Protein AF-A0A0F9E4B7-F1 (afdb_monomer)

Solvent-accessible surface area (backbone atoms only — not comparable to full-atom values): 5290 Å² total; per-residue (Å²): 119,71,64,61,57,53,54,51,52,32,53,52,35,34,54,53,13,50,48,38,40,52,52,37,52,53,50,54,52,46,49,62,70,76,55,56,70,59,47,82,36,95,87,52,95,56,63,45,79,59,56,73,66,62,43,50,53,52,44,39,76,74,50,39,58,61,45,50,53,39,40,51,51,13,51,49,34,34,51,53,24,52,51,53,53,54,54,56,53,55,62,62,61,78,77,112

Secondary structure (DSSP, 8-state):
-HHHHHHHHHHHHHHHHHHHHHHHHHHHHHHHHH---EEEPTTSSSEEEPPHHHHHHHHIIIIIHHHHHHHHHHHHHHHHHHHHHHHHHHHHHS--

Sequence (96 aa):
MIFFRKKVKGVILVIIGFYFLFVNTILSILFNRVFAPCIPNPYGPDCISLDPINYIQIWLAQYGWYTILIALGGLALIIYSTRHFLITKVDDFEIN

Mean predicted aligned error: 10.76 Å

Structure (mmCIF, N/CA/C/O backbone):
data_AF-A0A0F9E4B7-F1
#
_entry.id   AF-A0A0F9E4B7-F1
#
loop_
_atom_site.group_PDB
_atom_site.id
_atom_site.type_symbol
_atom_site.label_atom_id
_atom_site.label_alt_id
_atom_site.label_comp_id
_atom_site.label_asym_id
_atom_site.label_entity_id
_atom_site.label_seq_id
_atom_site.pdbx_PDB_ins_code
_atom_site.Cartn_x
_atom_site.Cartn_y
_atom_site.Cartn_z
_atom_site.occupancy
_atom_site.B_iso_or_equiv
_atom_site.auth_seq_id
_atom_site.auth_comp_id
_atom_site.auth_asym_id
_atom_site.auth_atom_id
_atom_site.pdbx_PDB_model_num
ATOM 1 N N . MET A 1 1 ? -28.219 -1.795 23.775 1.00 45.72 1 MET A N 1
ATOM 2 C CA . MET A 1 1 ? -28.193 -1.932 22.292 1.00 45.72 1 MET A CA 1
ATOM 3 C C . MET A 1 1 ? -27.205 -0.980 21.589 1.00 45.72 1 MET A C 1
ATOM 5 O O . MET A 1 1 ? -26.603 -1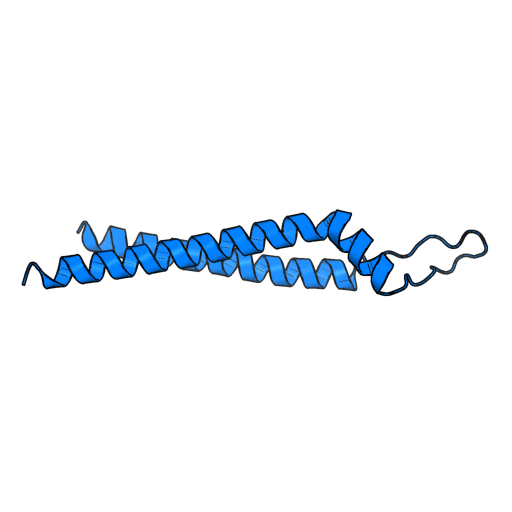.372 20.596 1.00 45.72 1 MET A O 1
ATOM 9 N N . ILE A 1 2 ? -26.987 0.247 22.092 1.00 51.62 2 ILE A N 1
ATOM 10 C CA . ILE A 1 2 ? -26.096 1.261 21.478 1.00 51.62 2 ILE A CA 1
ATOM 11 C C . ILE A 1 2 ? -24.610 0.840 21.488 1.00 51.62 2 ILE A C 1
ATOM 13 O O . ILE A 1 2 ? -23.891 1.080 20.519 1.00 51.62 2 ILE A O 1
ATOM 17 N N . PHE A 1 3 ? -24.166 0.145 22.537 1.00 49.88 3 PHE A N 1
ATOM 18 C CA . PHE A 1 3 ? -22.772 -0.284 22.709 1.00 49.88 3 PHE A CA 1
ATOM 19 C C . PHE A 1 3 ? -22.302 -1.311 21.667 1.00 49.88 3 PHE A C 1
ATOM 21 O O . PHE A 1 3 ? -21.218 -1.193 21.095 1.00 49.88 3 PHE A O 1
ATOM 28 N N . PHE A 1 4 ? -23.167 -2.275 21.342 1.00 55.12 4 PHE A N 1
ATOM 29 C CA . PHE A 1 4 ? -22.902 -3.277 20.307 1.00 55.12 4 PHE A CA 1
ATOM 30 C C . PHE A 1 4 ? -22.709 -2.624 18.932 1.00 55.12 4 PHE A C 1
ATOM 32 O O . PHE A 1 4 ? -21.792 -2.981 18.197 1.00 55.12 4 PHE A O 1
ATOM 39 N N . ARG A 1 5 ? -23.503 -1.590 18.612 1.00 60.72 5 ARG A N 1
ATOM 40 C CA . ARG A 1 5 ? -23.358 -0.830 17.360 1.00 60.72 5 ARG A CA 1
ATOM 41 C C . ARG A 1 5 ? -22.023 -0.083 17.272 1.00 60.72 5 ARG A C 1
ATOM 43 O O . ARG A 1 5 ? -21.480 0.021 16.177 1.00 60.72 5 ARG A O 1
ATOM 50 N N . LYS A 1 6 ? -21.482 0.423 18.388 1.00 62.28 6 LYS A N 1
ATOM 51 C CA . LYS A 1 6 ? -20.171 1.102 18.421 1.00 62.28 6 LYS A CA 1
ATOM 52 C C . LYS A 1 6 ? -19.009 0.120 18.213 1.00 62.28 6 LYS A C 1
ATOM 54 O O . LYS A 1 6 ? -18.147 0.392 17.381 1.00 62.28 6 LYS A O 1
ATOM 59 N N . LYS A 1 7 ? -19.032 -1.048 18.872 1.00 65.94 7 LYS A N 1
ATOM 60 C CA . LYS A 1 7 ? -18.026 -2.111 18.662 1.00 65.94 7 LYS A CA 1
ATOM 61 C C . LYS A 1 7 ? -18.025 -2.624 17.218 1.00 65.94 7 LYS A C 1
ATOM 63 O O . LYS A 1 7 ? -16.965 -2.722 16.613 1.00 65.94 7 LYS A O 1
ATOM 68 N N . VAL A 1 8 ? -19.199 -2.873 16.633 1.00 75.50 8 VAL A N 1
ATOM 69 C CA . VAL A 1 8 ? -19.318 -3.345 15.239 1.00 75.50 8 VAL A CA 1
ATOM 70 C C . VAL A 1 8 ? -18.744 -2.330 14.241 1.00 75.50 8 VAL A C 1
ATOM 72 O O . VAL A 1 8 ? -18.014 -2.719 13.334 1.00 75.50 8 VAL A O 1
ATOM 75 N N . LYS A 1 9 ? -18.989 -1.026 14.435 1.00 75.00 9 LYS A N 1
ATOM 76 C CA . LYS A 1 9 ? -18.415 0.034 13.583 1.00 75.00 9 LYS A CA 1
ATOM 77 C C . LYS A 1 9 ? -16.886 0.062 13.627 1.00 75.00 9 LYS A C 1
ATOM 79 O O . LYS A 1 9 ? -16.256 0.185 12.581 1.00 75.00 9 LYS A O 1
ATOM 84 N N . GLY A 1 10 ? -16.297 -0.094 14.814 1.00 76.75 10 GLY A N 1
ATOM 85 C CA . GLY A 1 10 ? -14.846 -0.190 14.965 1.00 76.75 10 GLY A CA 1
ATOM 86 C C . GLY A 1 10 ? -14.269 -1.395 14.219 1.00 76.75 10 GLY A C 1
ATOM 87 O O . GLY A 1 10 ? -13.320 -1.241 13.451 1.00 76.75 10 GLY A O 1
ATOM 88 N N . VAL A 1 11 ? -14.870 -2.582 14.370 1.00 81.38 11 VAL A N 1
ATOM 89 C CA . VAL A 1 11 ? -14.408 -3.796 13.667 1.00 81.38 11 VAL A CA 1
ATOM 90 C C . VAL A 1 11 ? -14.460 -3.603 12.150 1.00 81.38 11 VAL A C 1
ATOM 92 O O . VAL A 1 11 ? -13.490 -3.912 11.463 1.00 81.38 11 VAL A O 1
ATOM 95 N N . ILE A 1 12 ? -15.549 -3.032 11.627 1.00 85.00 12 ILE A N 1
ATOM 96 C CA . ILE A 1 12 ? -15.698 -2.758 10.190 1.00 85.00 12 ILE A CA 1
ATOM 97 C C . ILE A 1 12 ? -14.583 -1.829 9.686 1.00 85.00 12 ILE A C 1
ATOM 99 O O . ILE A 1 12 ? -13.993 -2.100 8.644 1.00 85.00 12 ILE A O 1
ATOM 103 N N . LEU A 1 13 ? -14.239 -0.778 10.436 1.00 85.44 13 LEU A N 1
ATOM 104 C CA . LEU A 1 13 ? -13.151 0.140 10.073 1.00 85.44 13 LEU A CA 1
ATOM 105 C C . LEU A 1 13 ? -11.780 -0.551 10.038 1.00 85.44 13 LEU A C 1
ATOM 107 O O . LEU A 1 13 ? -10.982 -0.255 9.150 1.00 85.44 13 LEU A O 1
ATOM 111 N N . VAL A 1 14 ? -11.515 -1.495 10.952 1.00 85.88 14 VAL A N 1
ATOM 112 C CA . VAL A 1 14 ? -10.276 -2.296 10.920 1.00 85.88 14 VAL A CA 1
ATOM 113 C C . VAL A 1 14 ? -10.238 -3.181 9.680 1.00 85.88 14 VAL A C 1
ATOM 115 O O . VAL A 1 14 ? -9.218 -3.213 9.000 1.00 85.88 14 VAL A O 1
ATOM 118 N N . ILE A 1 15 ? -11.341 -3.862 9.358 1.00 89.19 15 ILE A N 1
ATOM 119 C CA . ILE A 1 15 ? -11.425 -4.736 8.179 1.00 89.19 15 ILE A CA 1
ATOM 120 C C . ILE A 1 15 ? -11.193 -3.930 6.896 1.00 89.19 15 ILE A C 1
ATOM 122 O O . ILE A 1 15 ? -10.406 -4.347 6.050 1.00 89.19 15 ILE A O 1
ATOM 126 N N . ILE A 1 16 ? -11.817 -2.754 6.771 1.00 90.06 16 ILE A N 1
ATOM 127 C CA . ILE A 1 16 ? -11.626 -1.864 5.616 1.00 90.06 16 ILE A CA 1
ATOM 128 C C . ILE A 1 16 ? -10.171 -1.385 5.533 1.00 90.06 16 ILE A C 1
ATOM 130 O O . ILE A 1 16 ? -9.572 -1.430 4.460 1.00 90.06 16 ILE A O 1
ATOM 134 N N . GLY A 1 17 ? -9.580 -0.962 6.654 1.00 87.12 17 GLY A N 1
ATOM 135 C CA . GLY A 1 17 ? -8.184 -0.528 6.686 1.00 87.12 17 GLY A CA 1
ATOM 136 C C . GLY A 1 17 ? -7.215 -1.645 6.292 1.00 87.12 17 GLY A C 1
ATOM 137 O O . GLY A 1 17 ? -6.320 -1.428 5.478 1.00 87.12 17 GLY A O 1
ATOM 138 N N . PHE A 1 18 ? -7.436 -2.862 6.793 1.00 90.12 18 PHE A N 1
ATOM 139 C CA . PHE A 1 18 ? -6.629 -4.029 6.440 1.00 90.12 18 PHE A CA 1
ATOM 140 C C . PHE A 1 18 ? -6.788 -4.408 4.965 1.00 90.12 18 PHE A C 1
ATOM 142 O O . PHE A 1 18 ? -5.803 -4.711 4.297 1.00 90.12 18 PHE A O 1
ATOM 149 N N . TYR A 1 19 ? -8.010 -4.330 4.435 1.00 91.19 19 TYR A N 1
ATOM 150 C CA . TYR A 1 19 ? -8.278 -4.556 3.019 1.00 91.19 19 TYR A CA 1
ATOM 151 C C . TYR A 1 19 ? -7.531 -3.551 2.137 1.00 91.19 19 TYR A C 1
ATOM 153 O O . TYR A 1 19 ? -6.898 -3.952 1.162 1.00 91.19 19 TYR A O 1
ATOM 161 N N . PHE A 1 20 ? -7.520 -2.265 2.504 1.00 88.25 20 PHE A N 1
ATOM 162 C CA . PHE A 1 20 ? -6.734 -1.264 1.782 1.00 88.25 20 PHE A CA 1
ATOM 163 C C . PHE A 1 20 ? -5.241 -1.572 1.792 1.00 88.25 20 PHE A C 1
ATOM 165 O O . PHE A 1 20 ? -4.610 -1.500 0.742 1.00 88.25 20 PHE A O 1
ATOM 172 N N . LEU A 1 21 ? -4.680 -1.961 2.939 1.00 90.69 21 LEU A N 1
ATOM 173 C CA . LEU A 1 21 ? -3.268 -2.341 3.022 1.00 90.69 21 LEU A CA 1
ATOM 174 C C . LEU A 1 21 ? -2.962 -3.576 2.168 1.00 90.69 21 LEU A C 1
ATOM 176 O O . LEU A 1 21 ? -1.98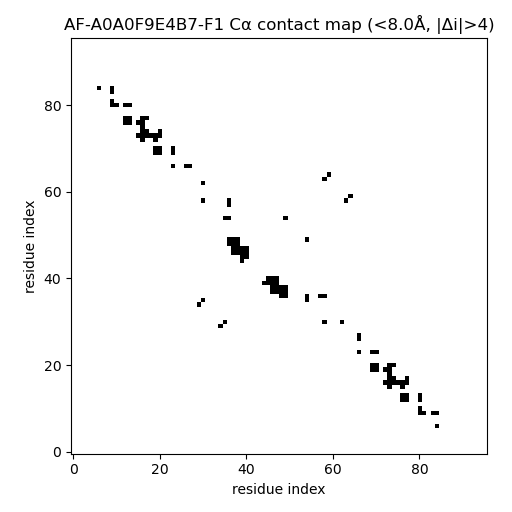1 -3.582 1.431 1.00 90.69 21 LEU A O 1
ATOM 180 N N . PHE A 1 22 ? -3.827 -4.586 2.210 1.00 91.31 22 PHE A N 1
ATOM 181 C CA . PHE A 1 22 ? -3.664 -5.810 1.436 1.00 91.31 22 PHE A CA 1
ATOM 182 C C . PHE A 1 22 ? -3.714 -5.553 -0.077 1.00 91.31 22 PHE A C 1
ATOM 184 O O . PHE A 1 22 ? -2.817 -5.967 -0.813 1.00 91.31 22 PHE A O 1
ATOM 191 N N . VAL A 1 23 ? -4.719 -4.806 -0.543 1.00 90.06 23 VAL A N 1
ATOM 192 C CA . VAL A 1 23 ? -4.833 -4.403 -1.953 1.00 90.06 23 VAL A CA 1
ATOM 193 C C . VAL A 1 23 ? -3.637 -3.548 -2.369 1.00 90.06 23 VAL A C 1
ATOM 195 O O . VAL A 1 23 ? -3.106 -3.737 -3.461 1.00 90.06 23 VAL A O 1
ATOM 198 N N . ASN A 1 24 ? -3.158 -2.662 -1.494 1.00 90.25 24 ASN A N 1
ATOM 199 C CA . ASN A 1 24 ? -1.976 -1.849 -1.758 1.00 90.25 24 ASN A CA 1
ATOM 200 C C . ASN A 1 24 ? -0.712 -2.696 -1.972 1.00 90.25 24 ASN A C 1
ATOM 202 O O . ASN A 1 24 ? 0.078 -2.421 -2.878 1.00 90.25 24 ASN A O 1
ATOM 206 N N . THR A 1 25 ? -0.532 -3.754 -1.178 1.00 86.69 25 THR A N 1
ATOM 207 C CA . THR A 1 25 ? 0.573 -4.706 -1.348 1.00 86.69 25 THR A CA 1
ATOM 208 C C . THR A 1 25 ? 0.470 -5.445 -2.680 1.00 86.69 25 THR A C 1
ATOM 210 O O . THR A 1 25 ? 1.462 -5.524 -3.404 1.00 86.69 25 THR A O 1
ATOM 213 N N . ILE A 1 26 ? -0.721 -5.930 -3.047 1.00 87.94 26 ILE A N 1
ATOM 214 C CA . ILE A 1 26 ? -0.942 -6.592 -4.343 1.00 87.94 26 ILE A CA 1
ATOM 215 C C . ILE A 1 26 ? -0.634 -5.638 -5.501 1.00 87.94 26 ILE A C 1
ATOM 217 O O . ILE A 1 26 ? 0.093 -6.010 -6.421 1.00 87.94 26 ILE A O 1
ATOM 221 N N . LEU A 1 27 ? -1.128 -4.399 -5.442 1.00 83.81 27 LEU A N 1
ATOM 222 C CA . LEU A 1 27 ? -0.859 -3.378 -6.457 1.00 83.81 27 LEU A CA 1
ATOM 223 C C . LEU A 1 27 ? 0.636 -3.079 -6.578 1.00 83.81 27 LEU A C 1
ATOM 225 O O . LEU A 1 27 ? 1.163 -3.051 -7.684 1.00 83.81 27 LEU A O 1
ATOM 229 N N . SER A 1 28 ? 1.341 -2.943 -5.455 1.00 81.25 28 SER A N 1
ATOM 230 C CA . SER A 1 28 ? 2.789 -2.697 -5.443 1.00 81.25 28 SER A CA 1
ATOM 231 C C . SER A 1 28 ? 3.571 -3.838 -6.102 1.00 81.25 28 SER A C 1
ATOM 233 O O . SER A 1 28 ? 4.509 -3.594 -6.860 1.00 81.25 28 SER A O 1
ATOM 235 N N . ILE A 1 29 ? 3.168 -5.091 -5.868 1.00 81.69 29 ILE A N 1
ATOM 236 C CA . ILE A 1 29 ? 3.771 -6.264 -6.516 1.00 81.69 29 ILE A CA 1
ATOM 237 C C . ILE A 1 29 ? 3.475 -6.266 -8.021 1.00 81.69 29 ILE A C 1
ATOM 239 O O . ILE A 1 29 ? 4.385 -6.488 -8.819 1.00 81.69 29 ILE A O 1
ATOM 243 N N . LEU A 1 30 ? 2.229 -5.999 -8.421 1.00 78.38 30 LEU A N 1
ATOM 244 C CA . LEU A 1 30 ? 1.831 -5.966 -9.831 1.00 78.38 30 LEU A CA 1
ATOM 245 C C . LEU A 1 30 ? 2.547 -4.854 -10.601 1.00 78.38 30 LEU A C 1
ATOM 247 O O . LEU A 1 30 ? 3.055 -5.109 -11.692 1.00 78.38 30 LEU A O 1
ATOM 251 N N . PHE A 1 31 ? 2.663 -3.657 -10.024 1.00 73.19 31 PHE A N 1
ATOM 252 C CA . PHE A 1 31 ? 3.415 -2.557 -10.626 1.00 73.19 31 PHE A CA 1
ATOM 253 C C . PHE A 1 31 ? 4.895 -2.899 -10.791 1.00 73.19 31 PHE A C 1
ATOM 255 O O . PHE A 1 31 ? 5.466 -2.599 -11.834 1.00 73.19 31 PHE A O 1
ATOM 262 N N . ASN A 1 32 ? 5.490 -3.601 -9.823 1.00 70.81 32 ASN A N 1
ATOM 263 C CA . ASN A 1 32 ? 6.891 -4.006 -9.917 1.00 70.81 32 ASN A CA 1
ATOM 264 C C . ASN A 1 32 ? 7.154 -5.136 -10.924 1.00 70.81 32 ASN A C 1
ATOM 266 O O . ASN A 1 32 ? 8.237 -5.197 -11.499 1.00 70.81 32 ASN A O 1
ATOM 270 N N . ARG A 1 33 ? 6.199 -6.051 -11.138 1.00 65.94 33 ARG A N 1
ATOM 271 C CA . ARG A 1 33 ? 6.399 -7.212 -12.025 1.00 65.94 33 ARG A CA 1
ATOM 272 C C . ARG A 1 33 ? 5.936 -6.997 -13.461 1.00 65.94 33 ARG A C 1
ATOM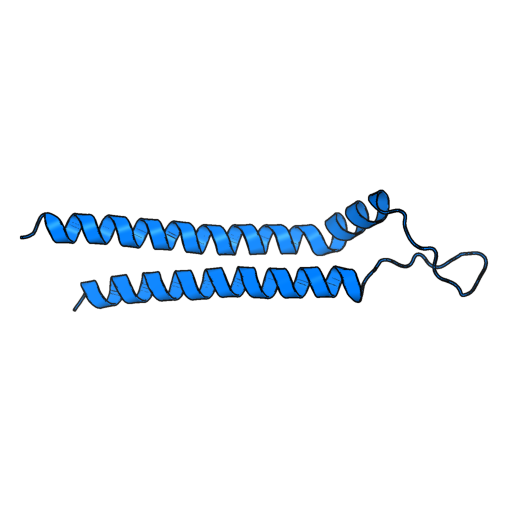 274 O O . ARG A 1 33 ? 6.554 -7.534 -14.370 1.00 65.94 33 ARG A O 1
ATOM 281 N N . VAL A 1 34 ? 4.817 -6.303 -13.652 1.00 59.59 34 VAL A N 1
ATOM 282 C CA . VAL A 1 34 ? 4.125 -6.207 -14.951 1.00 59.59 34 VAL A CA 1
ATOM 283 C C . VAL A 1 34 ? 4.487 -4.917 -15.682 1.00 59.59 34 VAL A C 1
ATOM 285 O O . VAL A 1 34 ? 4.536 -4.901 -16.906 1.00 59.59 34 VAL A O 1
ATOM 288 N N . PHE A 1 35 ? 4.775 -3.851 -14.936 1.00 56.84 35 PHE A N 1
ATOM 289 C CA . PHE A 1 35 ? 5.034 -2.518 -15.478 1.00 56.84 35 PHE A CA 1
ATOM 290 C C . PHE A 1 35 ? 6.467 -2.060 -15.240 1.00 56.84 35 PHE A C 1
ATOM 292 O O . PHE A 1 35 ? 6.702 -0.854 -15.190 1.00 56.84 35 PHE A O 1
ATOM 299 N N . ALA A 1 36 ? 7.413 -2.996 -15.083 1.00 59.19 36 ALA A N 1
ATOM 300 C C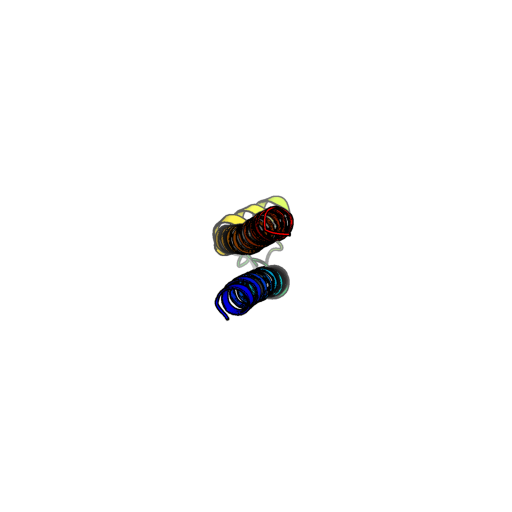A . ALA A 1 36 ? 8.820 -2.635 -15.017 1.00 59.19 36 ALA A CA 1
ATOM 301 C C . ALA A 1 36 ? 9.121 -1.729 -16.226 1.00 59.19 36 ALA A C 1
ATOM 303 O O . ALA A 1 36 ? 8.954 -2.189 -17.361 1.00 59.19 36 ALA A O 1
ATOM 304 N N . PRO A 1 37 ? 9.436 -0.435 -16.006 1.00 59.06 37 PRO A N 1
ATOM 305 C CA . PRO A 1 37 ? 9.582 0.513 -17.079 1.00 59.06 37 PRO A CA 1
ATOM 306 C C . PRO A 1 37 ? 10.698 -0.021 -17.961 1.00 59.06 37 PRO A C 1
ATOM 308 O O . PRO A 1 37 ? 11.822 -0.262 -17.533 1.00 59.06 37 PRO A O 1
ATOM 311 N N . CYS A 1 38 ? 10.320 -0.326 -19.186 1.00 63.28 38 CYS A N 1
ATOM 312 C CA . CYS A 1 38 ? 11.213 -0.743 -20.235 1.00 63.28 38 CYS A CA 1
ATOM 313 C C . CYS A 1 38 ? 11.276 0.496 -21.126 1.00 63.28 38 CYS A C 1
ATOM 315 O O . CYS A 1 38 ? 10.252 0.929 -21.664 1.00 63.28 38 CYS A O 1
ATOM 317 N N . ILE A 1 39 ? 12.432 1.160 -21.184 1.00 63.31 39 ILE A N 1
ATOM 318 C CA . ILE A 1 39 ? 12.580 2.290 -22.106 1.00 63.31 39 ILE A CA 1
ATOM 319 C C . ILE A 1 39 ? 12.756 1.671 -23.496 1.00 63.31 39 ILE A C 1
ATOM 321 O O . ILE A 1 39 ? 13.586 0.760 -23.633 1.00 63.31 39 ILE A O 1
ATOM 325 N N . PRO A 1 40 ? 11.998 2.121 -24.515 1.00 59.66 40 PRO A N 1
ATOM 326 C CA . PRO A 1 40 ? 12.222 1.684 -25.884 1.00 59.66 40 PRO A CA 1
ATOM 327 C C . PRO A 1 40 ? 13.672 1.983 -26.261 1.00 59.66 40 PRO A C 1
ATOM 329 O O . PRO A 1 40 ? 14.110 3.129 -26.147 1.00 59.66 40 PRO A O 1
ATOM 332 N N . ASN A 1 41 ? 14.430 0.968 -26.672 1.00 65.25 41 ASN A N 1
ATOM 333 C CA . ASN A 1 41 ? 15.791 1.185 -27.137 1.00 65.25 41 ASN A CA 1
ATOM 334 C C . ASN A 1 41 ? 15.741 1.895 -28.498 1.00 65.25 41 ASN A C 1
ATOM 336 O O . ASN A 1 41 ? 15.176 1.353 -29.446 1.00 65.25 41 ASN A O 1
ATOM 340 N N . PRO A 1 42 ? 16.342 3.086 -28.643 1.00 63.84 42 PRO A N 1
ATOM 341 C CA . PRO A 1 42 ? 16.375 3.778 -29.928 1.00 63.84 42 PRO A CA 1
ATOM 342 C C . PRO A 1 42 ? 17.204 3.046 -31.000 1.00 63.84 42 PRO A C 1
ATOM 344 O O . PRO A 1 42 ? 17.119 3.404 -32.172 1.00 63.84 42 PRO A O 1
ATOM 347 N N . TYR A 1 43 ? 17.985 2.026 -30.627 1.00 69.12 43 TYR A N 1
ATOM 348 C CA . TYR A 1 43 ? 18.906 1.313 -31.516 1.00 69.12 43 TYR A CA 1
ATOM 349 C C . TYR A 1 43 ? 18.577 -0.177 -31.711 1.00 69.12 43 TYR A C 1
ATOM 351 O O . TYR A 1 43 ? 19.364 -0.892 -32.329 1.00 69.12 43 TYR A O 1
ATOM 359 N N . GLY A 1 44 ? 17.443 -0.672 -31.206 1.00 67.69 44 GLY A N 1
ATOM 360 C CA . GLY A 1 44 ? 17.080 -2.084 -31.345 1.00 67.69 44 GLY A CA 1
ATOM 361 C C . GLY A 1 44 ? 15.698 -2.433 -30.785 1.00 67.69 4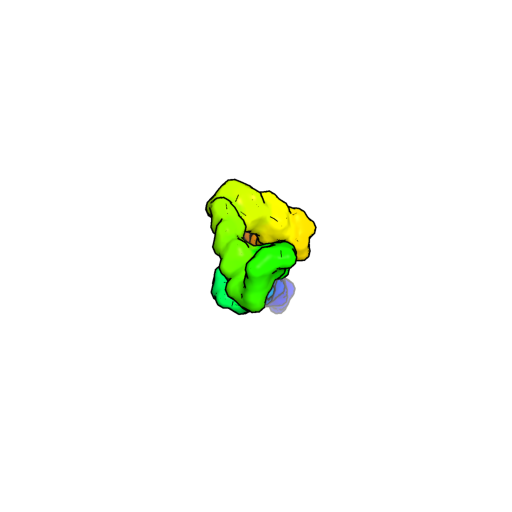4 GLY A C 1
ATOM 362 O O . GLY A 1 44 ? 15.060 -1.593 -30.158 1.00 67.69 44 GLY A O 1
ATOM 363 N N . PRO A 1 45 ? 15.221 -3.671 -31.007 1.00 63.53 45 PRO A N 1
ATOM 364 C CA . PRO A 1 45 ? 13.916 -4.131 -30.522 1.00 63.53 45 PRO A CA 1
ATOM 365 C C . PRO A 1 45 ? 13.905 -4.447 -29.018 1.00 63.53 45 PRO A C 1
ATOM 367 O O . PRO A 1 45 ? 12.837 -4.627 -28.434 1.00 63.53 45 PRO A O 1
ATOM 370 N N . ASP A 1 46 ? 15.082 -4.530 -28.400 1.00 65.19 46 ASP A N 1
ATOM 371 C CA . ASP A 1 46 ? 15.239 -4.915 -27.003 1.00 65.19 46 ASP A CA 1
ATOM 372 C C . ASP A 1 46 ? 14.945 -3.736 -26.081 1.00 65.19 46 ASP A C 1
ATOM 374 O O . ASP A 1 46 ? 15.217 -2.586 -26.405 1.00 65.19 46 ASP A O 1
ATOM 378 N N . CYS A 1 47 ? 14.416 -4.001 -24.899 1.00 69.38 47 CYS A N 1
ATOM 379 C CA . CYS A 1 47 ? 14.185 -2.972 -23.901 1.00 69.38 47 CYS A CA 1
ATOM 380 C C . CYS A 1 47 ? 15.436 -2.726 -23.047 1.00 69.38 47 CYS A C 1
ATOM 382 O O . CYS A 1 47 ? 16.102 -3.661 -22.602 1.00 69.38 47 CYS A O 1
ATOM 384 N N . ILE A 1 48 ? 15.750 -1.453 -22.787 1.00 65.62 48 ILE A N 1
ATOM 385 C CA . ILE A 1 48 ? 16.845 -1.098 -21.878 1.00 65.62 48 ILE A CA 1
ATOM 386 C C . ILE A 1 48 ? 16.313 -1.236 -20.450 1.00 65.62 48 ILE A C 1
ATOM 388 O O . ILE A 1 48 ? 15.361 -0.549 -20.069 1.00 65.62 48 ILE A O 1
ATOM 392 N N . SER A 1 49 ? 16.922 -2.130 -19.666 1.00 64.69 49 SER A N 1
ATOM 393 C CA . SER A 1 49 ? 16.681 -2.201 -18.223 1.00 64.69 49 SER A CA 1
ATOM 394 C C . SER A 1 49 ? 17.070 -0.866 -17.601 1.00 64.69 49 SER A C 1
ATOM 396 O O . SER A 1 49 ? 18.230 -0.463 -17.706 1.00 64.69 49 SER A O 1
ATOM 398 N N . LEU A 1 50 ? 16.130 -0.192 -16.935 1.00 66.19 50 LEU A N 1
ATOM 399 C CA . LEU A 1 50 ? 16.489 0.963 -16.119 1.00 66.19 50 LEU A CA 1
ATOM 400 C C . LEU A 1 50 ? 17.423 0.541 -14.990 1.00 66.19 50 LEU A C 1
ATOM 402 O O . LEU A 1 50 ? 17.288 -0.542 -14.412 1.00 66.19 50 LEU A O 1
ATOM 406 N N . ASP A 1 51 ? 18.343 1.434 -14.648 1.00 74.50 51 ASP A N 1
ATOM 407 C CA . ASP A 1 51 ? 19.049 1.352 -13.384 1.00 74.50 51 ASP A CA 1
ATOM 408 C C . ASP A 1 51 ? 18.049 1.463 -12.213 1.00 74.50 51 ASP A C 1
ATOM 410 O O . ASP A 1 51 ? 17.001 2.112 -12.329 1.00 74.50 51 ASP A O 1
ATOM 414 N N . PRO A 1 52 ? 18.361 0.860 -11.054 1.00 71.38 52 PRO A N 1
ATOM 415 C CA . PRO A 1 52 ? 17.450 0.838 -9.912 1.00 71.38 52 PRO A CA 1
ATOM 416 C C . PRO A 1 52 ? 17.012 2.224 -9.417 1.00 71.38 52 PRO A C 1
ATOM 418 O O . PRO A 1 52 ? 15.918 2.357 -8.872 1.00 71.38 52 PRO A O 1
ATOM 421 N N . ILE A 1 53 ? 17.842 3.260 -9.588 1.00 77.62 53 ILE A N 1
ATOM 422 C CA . ILE A 1 53 ? 17.548 4.609 -9.089 1.00 77.62 53 ILE A CA 1
ATOM 423 C C . ILE A 1 53 ? 16.503 5.276 -9.982 1.00 77.62 53 ILE A C 1
ATOM 425 O O . ILE A 1 53 ? 15.469 5.728 -9.482 1.00 77.62 53 ILE A O 1
ATOM 429 N N . ASN A 1 54 ? 16.721 5.284 -11.297 1.00 75.06 54 ASN A N 1
ATOM 430 C CA . ASN A 1 54 ? 15.758 5.854 -12.237 1.00 75.06 54 ASN A CA 1
ATOM 431 C C . ASN A 1 54 ? 14.458 5.035 -12.281 1.00 75.06 54 ASN A C 1
ATOM 433 O O . ASN A 1 54 ? 13.376 5.608 -12.412 1.00 75.06 54 ASN A O 1
ATOM 437 N N . TYR A 1 55 ? 14.533 3.715 -12.073 1.00 75.75 55 TYR A N 1
ATOM 438 C CA . TYR A 1 55 ? 13.357 2.865 -11.878 1.00 75.75 55 TYR A CA 1
ATOM 439 C C . TYR A 1 55 ? 12.478 3.363 -10.724 1.00 75.75 55 TYR A C 1
ATOM 441 O O . TYR A 1 55 ? 11.283 3.595 -10.912 1.00 75.75 55 TYR A O 1
ATOM 449 N N . ILE A 1 56 ? 13.064 3.555 -9.534 1.00 75.50 56 ILE A N 1
ATOM 450 C CA . ILE A 1 56 ? 12.321 3.993 -8.345 1.00 75.50 56 ILE A CA 1
ATOM 451 C C . ILE A 1 56 ? 11.719 5.378 -8.577 1.00 75.50 56 ILE A C 1
ATOM 453 O O . ILE A 1 56 ? 10.577 5.608 -8.191 1.00 75.50 56 ILE A O 1
ATOM 457 N N . GLN A 1 57 ? 12.445 6.288 -9.230 1.00 79.12 57 GLN A N 1
ATOM 458 C CA . GLN A 1 57 ? 11.939 7.630 -9.527 1.00 79.12 57 GLN A CA 1
ATOM 459 C C . GLN A 1 57 ? 10.720 7.605 -10.457 1.00 79.12 57 GLN A C 1
ATOM 461 O O . GLN A 1 57 ? 9.710 8.237 -10.148 1.00 79.12 57 GLN A O 1
ATOM 466 N N . ILE A 1 58 ? 10.777 6.845 -11.556 1.00 78.00 58 ILE A N 1
ATOM 467 C CA . ILE A 1 58 ? 9.654 6.719 -12.497 1.00 78.00 58 ILE A CA 1
ATOM 468 C C . ILE A 1 58 ? 8.474 6.010 -11.832 1.00 78.00 58 ILE A C 1
ATOM 470 O O . ILE A 1 58 ? 7.338 6.478 -11.917 1.00 78.00 58 ILE A O 1
ATOM 474 N N . TRP A 1 59 ? 8.737 4.915 -11.118 1.00 78.88 59 TRP A N 1
ATOM 475 C CA . TRP A 1 59 ? 7.706 4.188 -10.388 1.00 78.88 59 TRP A CA 1
ATOM 476 C C . TRP A 1 59 ? 7.020 5.082 -9.351 1.00 78.88 59 TRP A C 1
ATOM 478 O O . TRP A 1 59 ? 5.792 5.094 -9.265 1.00 78.88 59 TRP A O 1
ATOM 488 N N . LEU A 1 60 ? 7.789 5.875 -8.597 1.00 82.31 60 LEU A N 1
ATOM 489 C CA . LEU A 1 60 ? 7.259 6.789 -7.588 1.00 82.31 60 LEU A CA 1
ATOM 490 C C . LEU A 1 60 ? 6.396 7.887 -8.221 1.00 82.31 60 LEU A C 1
ATOM 492 O O . LEU A 1 60 ? 5.318 8.180 -7.701 1.00 82.31 60 LEU A O 1
ATOM 496 N N . ALA A 1 61 ? 6.849 8.448 -9.346 1.00 81.31 61 ALA A N 1
ATOM 497 C CA . ALA A 1 61 ? 6.136 9.482 -10.087 1.00 81.31 61 ALA A CA 1
ATOM 498 C C . ALA A 1 61 ? 4.815 8.976 -10.690 1.00 81.31 61 ALA A C 1
ATOM 500 O O . ALA A 1 61 ? 3.840 9.723 -10.733 1.00 81.31 61 ALA A O 1
ATOM 501 N N . GLN A 1 62 ? 4.770 7.720 -11.141 1.00 78.69 62 GLN A N 1
ATOM 502 C CA . GLN A 1 62 ? 3.621 7.184 -11.872 1.00 78.69 62 GLN A CA 1
ATOM 503 C C . GLN A 1 62 ? 2.628 6.418 -10.987 1.00 78.69 62 GLN A C 1
ATOM 505 O O . GLN A 1 62 ? 1.418 6.550 -11.164 1.00 78.69 62 GLN A O 1
ATOM 510 N N . TYR A 1 63 ? 3.117 5.631 -10.026 1.00 82.19 63 TYR A N 1
ATOM 511 C CA . TYR A 1 63 ? 2.298 4.713 -9.222 1.00 82.19 63 TYR A CA 1
ATOM 512 C C . TYR A 1 63 ? 2.512 4.868 -7.714 1.00 82.19 63 TYR A C 1
ATOM 514 O O . TYR A 1 63 ? 1.581 4.669 -6.927 1.00 82.19 63 TYR A O 1
ATOM 522 N N . GLY A 1 64 ? 3.722 5.242 -7.296 1.00 79.62 64 GLY A N 1
ATOM 523 C CA . GLY A 1 64 ? 4.106 5.226 -5.890 1.00 79.62 64 GLY A CA 1
ATOM 524 C C . GLY A 1 64 ? 3.266 6.157 -5.025 1.00 79.62 64 GLY A C 1
ATOM 525 O O . GLY A 1 64 ? 2.881 5.776 -3.920 1.00 79.62 64 GLY A O 1
ATOM 526 N N . TRP A 1 65 ? 2.872 7.323 -5.540 1.00 81.75 65 TRP A N 1
ATOM 527 C CA . TRP A 1 65 ? 2.042 8.253 -4.770 1.00 81.75 65 TRP A CA 1
ATOM 528 C C . TRP A 1 65 ? 0.679 7.668 -4.384 1.00 81.75 65 TRP A C 1
ATOM 530 O O . TRP A 1 65 ? 0.247 7.801 -3.238 1.00 81.75 65 TRP A O 1
ATOM 540 N N . TYR A 1 66 ? 0.031 6.950 -5.304 1.00 84.31 66 TYR A N 1
ATOM 541 C CA . TYR A 1 66 ? -1.226 6.257 -5.017 1.00 84.31 66 TYR A CA 1
ATOM 542 C C . TYR A 1 66 ? -1.024 5.191 -3.943 1.00 84.31 66 TYR A C 1
ATOM 544 O O . TYR A 1 66 ? -1.809 5.115 -2.998 1.00 84.31 66 TYR A O 1
ATOM 552 N N . THR A 1 67 ? 0.063 4.419 -4.035 1.00 85.50 67 THR A N 1
ATOM 553 C CA . THR A 1 67 ? 0.340 3.373 -3.044 1.00 85.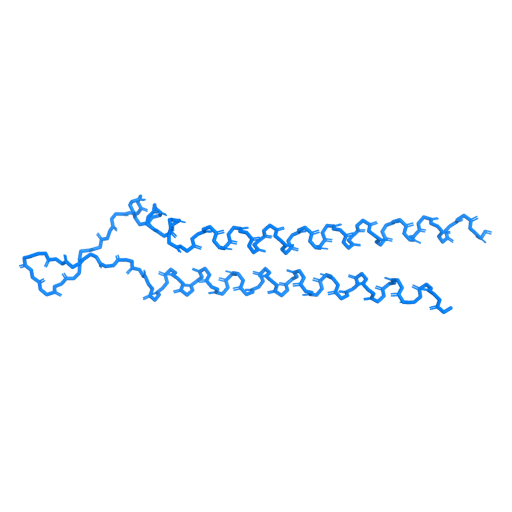50 67 THR A CA 1
ATOM 554 C C . THR A 1 67 ? 0.640 3.927 -1.648 1.00 85.50 67 THR A C 1
ATOM 556 O O . THR A 1 67 ? 0.214 3.355 -0.643 1.00 85.50 67 THR A O 1
ATOM 559 N N . ILE A 1 68 ? 1.306 5.082 -1.564 1.00 88.31 68 ILE A N 1
ATOM 560 C CA . ILE A 1 68 ? 1.578 5.773 -0.298 1.00 88.31 68 ILE A CA 1
ATOM 561 C C . ILE A 1 68 ? 0.274 6.295 0.312 1.00 88.31 68 ILE A C 1
ATOM 563 O O . ILE A 1 68 ? 0.021 6.080 1.497 1.00 88.31 68 ILE A O 1
ATOM 567 N N . LEU A 1 69 ? -0.587 6.934 -0.484 1.00 89.69 69 LEU A N 1
ATOM 568 C CA . LEU A 1 69 ? -1.862 7.467 0.001 1.00 89.69 69 LEU A CA 1
ATOM 569 C C . LEU A 1 69 ? -2.804 6.362 0.496 1.00 89.69 69 LEU A C 1
ATOM 571 O 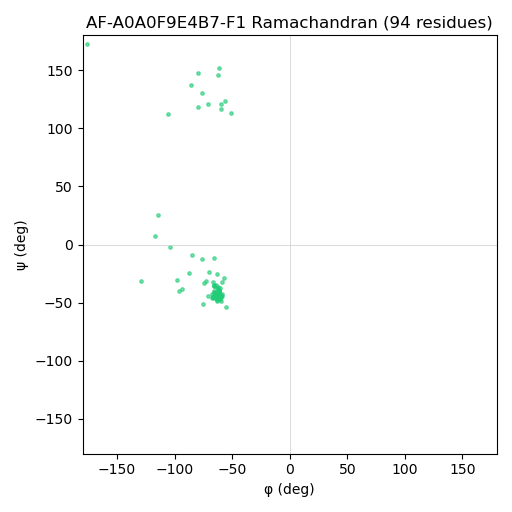O . LEU A 1 69 ? -3.415 6.513 1.555 1.00 89.69 69 LEU A O 1
ATOM 575 N N . ILE A 1 70 ? -2.889 5.238 -0.221 1.00 89.38 70 ILE A N 1
ATOM 576 C CA . ILE A 1 70 ? -3.699 4.085 0.200 1.00 89.38 70 ILE A CA 1
ATOM 577 C C . ILE A 1 70 ? -3.140 3.487 1.495 1.00 89.38 70 ILE A C 1
ATOM 579 O O . ILE A 1 70 ? -3.912 3.183 2.408 1.00 89.38 70 ILE A O 1
ATOM 583 N N . ALA A 1 71 ? -1.813 3.366 1.616 1.00 89.62 71 ALA A N 1
ATOM 584 C CA . ALA A 1 71 ? -1.178 2.891 2.843 1.00 89.62 71 ALA A CA 1
ATOM 585 C C . ALA A 1 71 ? -1.501 3.792 4.042 1.00 89.62 71 ALA A C 1
ATOM 587 O O . ALA A 1 71 ? -1.928 3.303 5.089 1.00 89.62 71 ALA A O 1
ATOM 588 N N . LEU A 1 72 ? -1.347 5.109 3.879 1.00 93.00 72 LEU A N 1
ATOM 589 C CA . LEU A 1 72 ? -1.641 6.089 4.924 1.00 93.00 72 LEU A CA 1
ATOM 590 C C . LEU A 1 72 ? -3.123 6.073 5.314 1.00 93.00 72 LEU A C 1
ATOM 592 O O . LEU A 1 72 ? -3.436 6.081 6.503 1.00 93.00 72 LEU A O 1
ATOM 596 N N . GLY A 1 73 ? -4.031 5.991 4.339 1.00 91.38 73 GLY A N 1
ATOM 597 C CA . GLY A 1 73 ? -5.469 5.892 4.587 1.00 91.38 73 GLY A CA 1
ATOM 598 C C . GLY A 1 73 ? -5.848 4.620 5.349 1.00 91.38 73 GLY A C 1
ATOM 599 O O . GLY A 1 73 ? -6.561 4.689 6.352 1.00 91.38 73 GLY A O 1
ATOM 600 N N . GLY A 1 74 ? -5.325 3.465 4.928 1.00 89.81 74 GLY A N 1
ATOM 601 C CA . GLY A 1 74 ? -5.548 2.188 5.609 1.00 89.81 74 GLY A CA 1
ATOM 602 C C . GLY A 1 74 ? -5.038 2.201 7.052 1.00 89.81 74 GLY A C 1
ATOM 603 O O . GLY A 1 74 ? -5.757 1.808 7.972 1.00 89.81 74 GLY A O 1
ATOM 604 N N . LEU A 1 75 ? -3.833 2.734 7.271 1.00 90.62 75 LEU A N 1
ATOM 605 C CA . LEU A 1 75 ? -3.236 2.852 8.601 1.00 90.62 75 LEU A CA 1
ATOM 606 C C . LEU A 1 75 ? -4.016 3.829 9.496 1.00 90.62 75 LEU A C 1
ATOM 608 O O . LEU A 1 75 ? -4.279 3.524 10.660 1.00 90.62 75 LEU A O 1
ATOM 612 N N . ALA A 1 76 ? -4.444 4.972 8.955 1.00 89.88 76 ALA A N 1
ATOM 613 C CA . ALA A 1 76 ? -5.243 5.955 9.682 1.00 89.88 76 ALA A CA 1
ATOM 614 C C . ALA A 1 76 ? -6.586 5.371 10.146 1.00 89.88 76 ALA A C 1
ATOM 616 O O . ALA A 1 76 ? -6.982 5.590 11.291 1.00 89.88 76 ALA A O 1
ATOM 617 N N . LEU A 1 77 ? -7.255 4.576 9.303 1.00 87.62 77 LEU A N 1
ATOM 618 C CA . LEU A 1 77 ? -8.501 3.887 9.659 1.00 87.62 77 LEU A CA 1
ATOM 619 C C . LEU A 1 77 ? -8.295 2.878 10.798 1.00 87.62 77 LEU A C 1
ATOM 621 O O . LEU A 1 77 ? -9.104 2.826 11.729 1.00 87.62 77 LEU A O 1
ATOM 625 N N . ILE A 1 78 ? -7.192 2.124 10.768 1.00 88.75 78 ILE A N 1
ATOM 626 C CA . ILE A 1 78 ? -6.841 1.167 11.827 1.00 88.75 78 ILE A CA 1
ATOM 627 C C . ILE A 1 78 ? -6.539 1.897 13.143 1.00 88.75 78 ILE A C 1
ATOM 629 O O . ILE A 1 78 ? -7.065 1.516 14.193 1.00 88.75 78 ILE A O 1
ATOM 633 N N . ILE A 1 79 ? -5.741 2.970 13.106 1.00 87.31 79 ILE A N 1
ATOM 634 C CA . ILE A 1 79 ? -5.410 3.772 14.295 1.00 87.31 79 ILE A CA 1
ATOM 635 C C . ILE A 1 79 ? -6.670 4.415 14.879 1.00 87.31 79 ILE A C 1
ATOM 637 O O . ILE A 1 79 ? -6.895 4.345 16.089 1.00 87.31 79 ILE A O 1
ATOM 641 N N . TYR A 1 80 ? -7.507 5.017 14.031 1.00 86.06 80 TYR A N 1
ATOM 642 C CA . TYR A 1 80 ? -8.755 5.648 14.450 1.00 86.06 80 TYR A CA 1
ATOM 643 C C . TYR A 1 80 ? -9.690 4.637 15.118 1.00 86.06 80 TYR A C 1
ATOM 645 O O . TYR A 1 80 ? -10.209 4.896 16.204 1.00 86.06 80 TYR A O 1
ATOM 653 N N . SER A 1 81 ? -9.841 3.452 14.521 1.00 81.88 81 SER A N 1
ATOM 654 C CA . SER A 1 81 ? -10.633 2.377 15.112 1.00 81.88 81 SER A CA 1
ATOM 655 C C . SER A 1 81 ? -10.073 1.920 16.461 1.00 81.88 81 SER A C 1
ATOM 657 O O . SER A 1 81 ? -10.812 1.820 17.440 1.00 81.88 81 SER A O 1
ATOM 659 N N . THR A 1 82 ? -8.756 1.727 16.556 1.00 77.81 82 THR A N 1
ATOM 660 C CA . THR A 1 82 ? -8.092 1.308 17.801 1.00 77.81 82 THR A CA 1
ATOM 661 C C . THR A 1 82 ? -8.309 2.324 18.924 1.00 77.81 82 THR A C 1
ATOM 663 O O . THR A 1 82 ? -8.661 1.946 20.042 1.00 77.81 82 THR A O 1
ATOM 666 N N . ARG A 1 83 ? -8.189 3.626 18.628 1.00 78.25 83 ARG A N 1
ATOM 667 C CA . ARG A 1 83 ? -8.507 4.698 19.586 1.00 78.25 83 ARG A CA 1
ATOM 668 C C . ARG A 1 83 ? -9.976 4.678 19.999 1.00 78.25 83 ARG A C 1
ATOM 670 O O . ARG A 1 83 ? -10.268 4.778 21.187 1.00 78.25 83 ARG A O 1
ATOM 677 N N . HIS A 1 84 ? -10.889 4.499 19.047 1.00 72.62 84 HIS A N 1
ATOM 678 C CA . HIS A 1 84 ? -12.317 4.403 19.339 1.00 72.62 84 HIS A CA 1
ATOM 679 C C . HIS A 1 84 ? -12.630 3.210 20.262 1.00 72.62 84 HIS A C 1
ATOM 681 O O . HIS A 1 84 ? -13.471 3.335 21.150 1.00 72.62 84 HIS A O 1
ATOM 687 N N . PHE A 1 85 ? -11.955 2.068 20.099 1.00 68.44 85 PHE A N 1
ATOM 688 C CA . PHE A 1 85 ? -12.119 0.915 20.991 1.00 68.44 85 PHE A CA 1
ATOM 689 C C . PHE A 1 85 ? -11.599 1.168 22.407 1.00 68.44 85 PHE A C 1
ATOM 691 O O . PHE A 1 85 ? -12.262 0.777 23.369 1.00 68.44 85 PHE A O 1
ATOM 698 N N . LEU A 1 86 ? -10.435 1.811 22.541 1.00 67.19 86 LEU A N 1
ATOM 699 C CA . LEU A 1 86 ? -9.840 2.119 23.844 1.00 67.19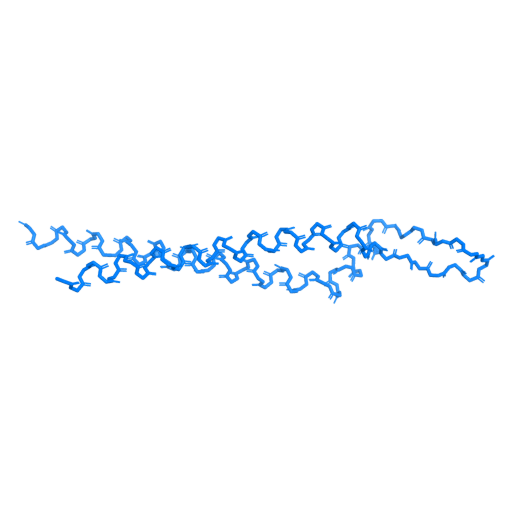 86 LEU A CA 1
ATOM 700 C C . LEU A 1 86 ? -10.718 3.076 24.655 1.00 67.19 86 LEU A C 1
ATOM 702 O O . LEU A 1 86 ? -10.976 2.797 25.820 1.00 67.19 86 LEU A O 1
ATOM 706 N N . ILE A 1 87 ? -11.249 4.129 24.027 1.00 61.75 87 ILE A N 1
ATOM 707 C CA . ILE A 1 87 ? -12.154 5.081 24.691 1.00 61.75 87 ILE A CA 1
ATOM 708 C C . ILE A 1 87 ? -13.423 4.368 25.169 1.00 61.75 87 ILE A C 1
ATOM 710 O O . ILE A 1 87 ? -13.787 4.481 26.332 1.00 61.75 87 ILE A O 1
ATOM 714 N N . THR A 1 88 ? -14.041 3.531 24.323 1.00 60.41 88 THR A N 1
ATOM 715 C CA . THR A 1 88 ? -15.242 2.786 24.743 1.00 60.41 88 THR A CA 1
ATOM 716 C C . THR A 1 88 ? -14.992 1.799 25.882 1.00 60.41 88 THR A C 1
ATOM 718 O O . THR A 1 88 ? -15.928 1.482 26.598 1.00 60.41 88 THR A O 1
ATOM 721 N N . LYS A 1 89 ? -13.765 1.294 26.068 1.00 59.19 89 LYS A N 1
ATOM 722 C CA . LYS A 1 89 ? -13.457 0.439 27.224 1.00 59.19 89 LYS A CA 1
ATOM 723 C C . LYS A 1 89 ? -13.348 1.233 28.524 1.00 59.19 89 LYS A C 1
ATOM 725 O O . LYS A 1 89 ? -13.678 0.677 29.560 1.00 59.19 89 LYS A O 1
ATOM 730 N N . VAL A 1 90 ? -12.868 2.477 28.481 1.00 59.25 90 VAL A N 1
ATOM 731 C CA . VAL A 1 90 ? -12.769 3.341 29.672 1.00 59.25 90 VAL A CA 1
ATOM 7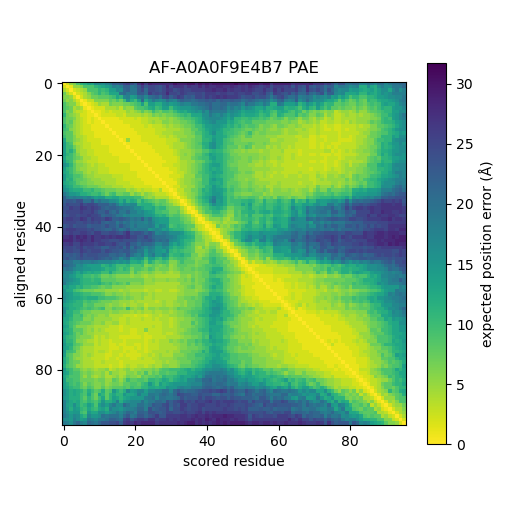32 C C . VAL A 1 90 ? -14.166 3.702 30.177 1.00 59.25 90 VAL A C 1
ATOM 734 O O . VAL A 1 90 ? -14.439 3.510 31.357 1.00 59.25 90 VAL A O 1
ATOM 737 N N . ASP A 1 91 ? -15.078 4.077 29.274 1.00 58.12 91 ASP A N 1
ATOM 738 C CA . ASP A 1 91 ? -16.479 4.367 29.621 1.00 58.12 91 ASP A CA 1
ATOM 739 C C . ASP A 1 91 ? -17.193 3.160 30.277 1.00 58.12 91 ASP A C 1
ATOM 741 O O . ASP A 1 91 ? -18.065 3.336 31.123 1.00 58.12 91 ASP A O 1
ATOM 745 N N . ASP A 1 92 ? -16.830 1.923 29.904 1.00 57.25 92 ASP A N 1
ATOM 746 C CA . ASP A 1 92 ? -17.399 0.688 30.478 1.00 57.25 92 ASP A CA 1
ATOM 747 C C . ASP A 1 92 ? -16.963 0.444 31.943 1.00 57.25 92 ASP A C 1
ATOM 749 O O . ASP A 1 92 ? -17.654 -0.272 32.673 1.00 57.25 92 ASP A O 1
ATOM 753 N N . PHE A 1 93 ? -15.824 0.997 32.381 1.00 56.62 93 PHE A N 1
ATOM 754 C CA . PHE A 1 93 ? -15.302 0.817 33.744 1.00 56.62 93 PHE A CA 1
ATOM 755 C C . PHE A 1 93 ? -15.846 1.839 34.748 1.00 56.62 93 PHE A C 1
ATOM 757 O O . PHE A 1 93 ? -15.871 1.534 35.933 1.00 56.62 93 PHE A O 1
ATOM 764 N N . GLU A 1 94 ? -16.292 3.017 34.305 1.00 55.97 94 GLU A N 1
ATOM 765 C CA . GLU A 1 94 ? -16.815 4.068 35.199 1.00 55.97 94 GLU A CA 1
ATOM 766 C C . GLU A 1 94 ? -18.304 3.898 35.558 1.00 55.97 94 GLU A C 1
ATOM 768 O O . GLU A 1 94 ? -18.818 4.614 36.415 1.00 55.97 94 GLU A O 1
ATOM 773 N N . ILE A 1 95 ? -19.012 2.967 34.908 1.00 54.91 95 ILE A N 1
ATOM 774 C CA . ILE A 1 95 ? -20.458 2.732 35.105 1.00 54.91 95 ILE A CA 1
ATOM 775 C C . ILE A 1 95 ? -20.730 1.459 35.946 1.00 54.91 95 ILE A C 1
ATOM 777 O O . ILE A 1 95 ? -21.885 1.162 36.253 1.00 54.91 95 ILE A O 1
ATOM 781 N N . ASN A 1 96 ? -19.688 0.721 36.350 1.00 45.56 96 ASN A N 1
ATOM 782 C CA . ASN A 1 96 ? -19.768 -0.388 37.319 1.00 45.56 96 ASN A CA 1
ATOM 783 C C . ASN A 1 96 ? -19.206 0.029 38.679 1.00 45.56 96 ASN A C 1
ATOM 785 O O . ASN A 1 96 ? -19.670 -0.551 39.685 1.00 45.56 96 ASN A O 1
#

Foldseek 3Di:
DVLVVLLVVLVVLLVVLVVLLVVLVVVVVCCVPVVQPFPCDPVDRHTDRDDPVVSCVVCCVPPVVVSVVSNVSSVVSNVVSVVSVVVSVVVVVVVD

Organism: NCBI:txid412755

Nearest PDB structures (foldseek):
  6nrb-assembly1_1  TM=3.111E-01  e=9.432E+00  Homo sapiens

pLDDT: mean 74.62, std 12.62, range [45.56, 93.0]

Radius of gyration: 21.52 Å; Cα contacts (8 Å, |Δi|>4): 65; chains: 1; bounding box: 47×17×69 Å